Protein AF-X1EDU0-F1 (afdb_monomer_lite)

InterPro domains:
  IPR006099 Methylmalonyl-CoA mutase, alpha/beta chain, catalytic [PF01642] (1-75)
  IPR016176 Cobalamin (vitamin B12)-dependent enzyme, catalytic [SSF51703] (1-75)

Foldseek 3Di:
DADAQCCVVVVVVVQVVCVVVVHALQRDAEEYANDCVCCVVPNVPHDDDPPVSVVVLVVQVVVCVVGRVRYHSHD

Structure (mmCIF, N/CA/C/O backbone):
data_AF-X1EDU0-F1
#
_entry.id   AF-X1EDU0-F1
#
loop_
_atom_site.group_PDB
_atom_site.id
_atom_site.type_symbol
_atom_site.label_atom_id
_atom_site.label_alt_id
_atom_site.label_comp_id
_atom_site.label_asym_id
_atom_site.label_entity_id
_atom_site.label_seq_id
_atom_site.pdbx_PDB_ins_code
_atom_site.Cartn_x
_atom_site.Cartn_y
_atom_site.Cartn_z
_atom_site.occupancy
_atom_site.B_iso_or_equiv
_atom_site.auth_seq_id
_atom_site.auth_comp_id
_atom_site.auth_asym_id
_atom_site.auth_atom_id
_atom_site.pdbx_PDB_model_num
ATOM 1 N N . MET A 1 1 ? 5.143 1.408 7.776 1.00 96.12 1 MET A N 1
ATOM 2 C CA . MET A 1 1 ? 5.559 0.101 7.237 1.00 96.12 1 MET A CA 1
ATOM 3 C C . MET A 1 1 ? 6.315 0.320 5.936 1.00 96.12 1 MET A C 1
ATOM 5 O O . MET A 1 1 ? 5.752 0.848 4.984 1.00 96.12 1 MET A O 1
ATOM 9 N N . THR A 1 2 ? 7.591 -0.060 5.905 1.00 97.12 2 THR A N 1
ATOM 10 C CA . THR A 1 2 ? 8.458 0.030 4.718 1.00 97.12 2 THR A CA 1
ATOM 11 C C . THR A 1 2 ? 8.159 -1.138 3.779 1.00 97.12 2 THR A C 1
ATOM 13 O O . THR A 1 2 ? 8.811 -2.176 3.852 1.00 97.12 2 THR A O 1
ATOM 16 N N . ILE A 1 3 ? 7.123 -0.997 2.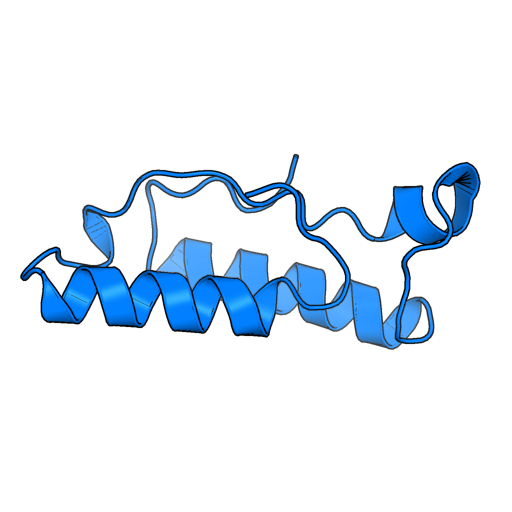949 1.00 97.56 3 ILE A N 1
ATOM 17 C CA . ILE A 1 3 ? 6.622 -2.053 2.059 1.00 97.56 3 ILE A CA 1
ATOM 18 C C . ILE A 1 3 ? 6.065 -1.450 0.761 1.00 97.56 3 ILE A C 1
ATOM 20 O O . ILE A 1 3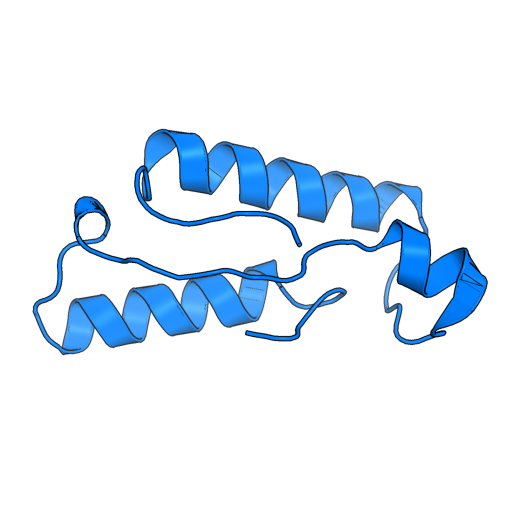 ? 5.455 -0.384 0.812 1.00 97.56 3 ILE A O 1
ATOM 24 N N . ASN A 1 4 ? 6.287 -2.112 -0.387 1.00 98.06 4 ASN A N 1
ATOM 25 C CA . ASN A 1 4 ? 5.824 -1.638 -1.704 1.00 98.06 4 ASN A CA 1
ATOM 26 C C . ASN A 1 4 ? 5.023 -2.705 -2.457 1.00 98.06 4 ASN A C 1
ATOM 28 O O . ASN A 1 4 ? 3.799 -2.682 -2.415 1.00 98.06 4 ASN A O 1
ATOM 32 N N . ALA A 1 5 ? 5.677 -3.670 -3.110 1.00 97.50 5 ALA A N 1
ATOM 33 C CA . ALA A 1 5 ? 4.994 -4.596 -4.013 1.00 97.50 5 ALA A CA 1
ATOM 34 C C . ALA A 1 5 ? 3.831 -5.392 -3.369 1.00 97.50 5 ALA A C 1
ATOM 36 O O . ALA A 1 5 ? 2.793 -5.518 -4.015 1.00 97.50 5 ALA A O 1
ATOM 37 N N . PRO A 1 6 ? 3.921 -5.859 -2.105 1.00 98.06 6 PRO A N 1
ATOM 38 C CA . PRO A 1 6 ? 2.800 -6.515 -1.427 1.00 98.06 6 PRO A CA 1
ATOM 39 C C . PRO A 1 6 ? 2.025 -5.585 -0.467 1.00 98.06 6 PRO A C 1
ATOM 41 O O . PRO A 1 6 ? 1.377 -6.074 0.458 1.00 98.06 6 PRO A O 1
ATOM 44 N N . THR A 1 7 ? 2.084 -4.255 -0.639 1.00 98.50 7 THR A N 1
ATOM 45 C CA . THR A 1 7 ? 1.460 -3.281 0.289 1.00 98.50 7 THR A CA 1
ATOM 46 C C . THR A 1 7 ? 0.001 -3.590 0.584 1.00 98.50 7 THR A C 1
ATOM 48 O O . THR A 1 7 ? -0.386 -3.570 1.748 1.00 98.50 7 THR A O 1
ATOM 51 N N . SER A 1 8 ? -0.798 -3.901 -0.440 1.00 98.00 8 SER A N 1
ATOM 52 C CA . SER A 1 8 ? -2.228 -4.183 -0.281 1.00 98.00 8 SER A CA 1
ATOM 53 C C . SER A 1 8 ? -2.489 -5.332 0.697 1.00 98.00 8 SER A C 1
ATOM 55 O O . SER A 1 8 ? -3.348 -5.223 1.568 1.00 98.00 8 SER A O 1
ATOM 57 N N . VAL A 1 9 ? -1.697 -6.402 0.608 1.00 98.38 9 VAL A N 1
ATOM 58 C CA . VAL A 1 9 ? -1.816 -7.581 1.472 1.00 98.38 9 VAL A CA 1
ATOM 59 C C . VAL A 1 9 ? -1.419 -7.244 2.907 1.00 98.38 9 VAL A C 1
ATOM 61 O O . VAL A 1 9 ? -2.162 -7.550 3.839 1.00 98.38 9 VAL A O 1
ATOM 64 N N . LEU A 1 10 ? -0.273 -6.586 3.104 1.00 98.44 10 LEU A N 1
ATOM 65 C CA . LEU A 1 10 ? 0.206 -6.264 4.452 1.00 98.44 10 LEU A CA 1
ATOM 66 C C . LEU A 1 10 ? -0.655 -5.196 5.131 1.00 98.44 10 LEU A C 1
ATOM 68 O O . LEU A 1 10 ? -0.851 -5.257 6.342 1.00 98.44 10 LEU A O 1
ATOM 72 N N . LEU A 1 11 ? -1.201 -4.247 4.371 1.00 98.50 11 LEU A N 1
ATOM 73 C CA . LEU A 1 11 ? -2.149 -3.278 4.901 1.00 98.50 11 LEU A CA 1
ATOM 74 C C . LEU A 1 11 ? -3.454 -3.961 5.329 1.00 98.50 11 LEU A C 1
ATOM 76 O O . LEU A 1 11 ? -3.940 -3.675 6.418 1.00 98.50 11 LEU A O 1
ATOM 80 N N . ALA A 1 12 ? -3.976 -4.908 4.544 1.00 98.38 12 ALA A N 1
ATOM 81 C CA . ALA A 1 12 ? -5.147 -5.693 4.940 1.00 98.38 12 ALA A CA 1
ATOM 82 C C . ALA A 1 12 ? -4.893 -6.479 6.238 1.00 98.38 12 ALA A C 1
ATOM 84 O O . ALA A 1 12 ? -5.709 -6.443 7.157 1.00 98.38 12 ALA A O 1
ATOM 85 N N . MET A 1 13 ? -3.728 -7.125 6.359 1.00 98.56 13 MET A N 1
ATOM 86 C CA . MET A 1 13 ? -3.327 -7.804 7.597 1.00 98.56 13 MET A CA 1
ATOM 87 C C . MET A 1 13 ? -3.236 -6.834 8.781 1.00 98.56 13 MET A C 1
ATOM 89 O O . MET A 1 13 ? -3.701 -7.157 9.871 1.00 98.56 13 MET A O 1
ATOM 93 N N . TYR A 1 14 ? -2.671 -5.643 8.570 1.00 98.31 14 TYR A N 1
ATOM 94 C CA . TYR A 1 14 ? -2.567 -4.609 9.598 1.00 98.31 14 TYR A CA 1
ATOM 95 C C . TYR A 1 14 ? -3.945 -4.141 10.089 1.00 98.31 14 TYR A C 1
ATOM 97 O O . TYR A 1 14 ? -4.158 -4.048 11.297 1.00 98.31 14 TYR A O 1
ATOM 105 N N . ILE A 1 15 ? -4.893 -3.919 9.174 1.00 98.25 15 ILE A N 1
ATOM 106 C CA . ILE A 1 15 ? -6.277 -3.550 9.513 1.00 98.25 15 ILE A CA 1
ATOM 107 C C . ILE A 1 15 ? -6.920 -4.635 10.384 1.00 98.25 15 ILE A C 1
ATOM 109 O O . ILE A 1 15 ? -7.421 -4.327 11.463 1.00 98.25 15 ILE A O 1
ATOM 113 N N . VAL A 1 16 ? -6.828 -5.906 9.977 1.00 98.25 16 VAL A N 1
ATOM 114 C CA . VAL A 1 16 ? -7.409 -7.040 10.723 1.00 98.25 16 VAL A CA 1
ATOM 115 C C . VAL A 1 16 ? -6.787 -7.191 12.117 1.00 98.25 16 VAL A C 1
ATOM 117 O O . VAL A 1 16 ? -7.465 -7.584 13.067 1.00 98.25 16 VAL A O 1
ATOM 120 N N . VAL A 1 17 ? -5.497 -6.881 12.281 1.00 98.31 17 VAL A N 1
ATOM 121 C CA . VAL A 1 17 ? -4.868 -6.841 13.612 1.00 98.31 17 VAL A CA 1
ATOM 122 C C . VAL A 1 17 ? -5.473 -5.726 14.470 1.00 98.31 17 VAL A C 1
ATOM 124 O O . VAL A 1 17 ? -5.770 -5.975 15.638 1.00 98.31 17 VAL A O 1
ATOM 127 N N . GLY A 1 18 ? -5.702 -4.538 13.903 1.00 97.94 18 GLY A N 1
ATOM 128 C CA . GLY A 1 18 ? -6.383 -3.434 14.586 1.00 97.94 18 GLY A CA 1
ATOM 129 C C . GLY A 1 18 ? -7.794 -3.810 15.041 1.00 97.94 18 GLY A C 1
ATOM 130 O O . GLY A 1 18 ? -8.126 -3.641 16.213 1.00 97.94 18 GLY A O 1
ATOM 131 N N . GLU A 1 19 ? -8.580 -4.425 14.156 1.00 97.75 19 GLU A N 1
ATOM 132 C CA . GLU A 1 19 ? -9.928 -4.915 14.471 1.00 97.75 19 GLU A CA 1
ATOM 133 C C . GLU A 1 19 ? -9.915 -5.927 15.625 1.00 97.75 19 GLU A C 1
ATOM 135 O O . GLU A 1 19 ? -10.694 -5.802 16.571 1.00 97.75 19 GLU A O 1
ATOM 140 N N . LYS A 1 20 ? -8.982 -6.892 15.610 1.00 98.44 20 LYS A N 1
ATOM 141 C CA . LYS A 1 20 ? -8.803 -7.866 16.705 1.00 98.44 20 LYS A CA 1
ATOM 142 C C . LYS A 1 20 ? -8.440 -7.215 18.042 1.00 98.44 20 LYS A C 1
ATOM 144 O O . LYS A 1 20 ? -8.725 -7.791 19.087 1.00 98.44 20 LYS A O 1
ATOM 149 N N . GLN A 1 21 ? -7.811 -6.043 18.014 1.00 98.31 21 GLN A N 1
ATOM 150 C CA . GLN A 1 21 ? -7.472 -5.252 19.201 1.00 98.31 21 GLN A CA 1
ATOM 151 C C . GLN A 1 21 ? -8.588 -4.275 19.609 1.00 98.31 21 GLN A C 1
ATOM 153 O O . GLN A 1 21 ? -8.413 -3.513 20.557 1.00 98.31 21 GLN A O 1
ATOM 158 N N . GLY A 1 22 ? -9.733 -4.285 18.919 1.00 98.06 22 GLY A N 1
ATOM 159 C CA . GLY A 1 22 ? -10.850 -3.378 19.186 1.00 98.06 22 GLY A CA 1
ATOM 160 C C . GLY A 1 22 ? -10.637 -1.954 18.665 1.00 98.06 22 GLY A C 1
ATOM 161 O O . GLY A 1 22 ? -11.366 -1.047 19.063 1.00 98.06 22 GLY A O 1
ATOM 162 N N . VAL A 1 23 ? -9.653 -1.741 17.786 1.00 98.06 23 VAL A N 1
ATOM 163 C CA . VAL A 1 23 ? -9.395 -0.449 17.140 1.00 98.06 23 VAL A CA 1
ATOM 164 C C . VAL A 1 23 ? -10.224 -0.360 15.867 1.00 98.06 23 VAL A C 1
ATOM 166 O O . VAL A 1 23 ? -10.136 -1.228 14.998 1.00 98.06 23 VAL A O 1
ATOM 169 N N . LYS A 1 24 ? -11.024 0.700 15.737 1.00 96.56 24 LYS A N 1
ATOM 170 C CA . LYS A 1 24 ? -11.826 0.909 14.528 1.00 96.56 24 LYS A CA 1
ATOM 171 C C . LYS A 1 24 ? -10.955 1.404 13.363 1.00 96.56 24 LYS A C 1
ATOM 173 O O . LYS A 1 24 ? -10.001 2.148 13.616 1.00 96.56 24 LYS A O 1
ATOM 178 N N . PRO A 1 25 ? -11.281 1.070 12.101 1.00 95.50 25 PRO A N 1
ATOM 179 C CA . PRO A 1 25 ? -10.515 1.501 10.928 1.00 95.50 25 PRO A CA 1
ATOM 180 C C . PRO A 1 25 ? -10.229 3.011 10.886 1.00 95.50 25 PRO A C 1
ATOM 182 O O . PRO A 1 25 ? -9.093 3.425 10.659 1.00 95.50 25 PRO A O 1
ATOM 185 N N . GLU A 1 26 ? -11.209 3.851 11.219 1.00 96.44 26 GLU A N 1
ATOM 186 C CA . GLU A 1 26 ? -11.082 5.312 11.230 1.00 96.44 26 GLU A CA 1
ATOM 187 C C . GLU A 1 26 ? -10.109 5.861 12.289 1.00 96.44 26 GLU A C 1
ATOM 189 O O . GLU A 1 26 ? -9.688 7.020 12.226 1.00 96.44 26 GLU A O 1
ATOM 194 N N . GLN A 1 27 ? -9.735 5.033 13.266 1.00 97.38 27 GLN A N 1
ATOM 195 C CA . GLN A 1 27 ? -8.772 5.364 14.313 1.00 97.38 27 GLN A CA 1
ATOM 196 C C . GLN A 1 27 ? -7.347 4.932 13.959 1.00 97.38 27 GLN A C 1
ATOM 198 O O . GLN A 1 27 ? -6.416 5.366 14.639 1.00 97.38 27 GLN A O 1
ATOM 203 N N . LEU A 1 28 ? -7.158 4.105 12.924 1.00 97.88 28 LEU A N 1
ATOM 204 C CA . LEU A 1 28 ? -5.839 3.628 12.519 1.00 97.88 28 LEU A CA 1
ATOM 205 C C . LEU A 1 28 ? -5.010 4.774 11.936 1.00 97.88 28 LEU A C 1
ATOM 207 O O . LEU A 1 28 ? -5.419 5.465 11.005 1.00 97.88 28 LEU A O 1
ATOM 211 N N . ILE A 1 29 ? -3.809 4.942 12.483 1.00 97.56 29 ILE A N 1
ATOM 212 C CA . ILE A 1 29 ? -2.829 5.938 12.053 1.00 97.56 29 ILE A CA 1
ATOM 213 C C . ILE A 1 29 ? -1.571 5.185 11.656 1.00 97.56 29 ILE A C 1
ATOM 215 O O . ILE A 1 29 ? -1.104 4.300 12.371 1.00 97.56 29 ILE A O 1
ATOM 219 N N . GLY A 1 30 ? -0.995 5.552 10.524 1.00 97.12 30 GLY A N 1
ATOM 220 C CA . GLY A 1 30 ? 0.234 4.940 10.061 1.00 97.12 30 GLY A CA 1
ATOM 221 C C . GLY A 1 30 ? 0.594 5.407 8.669 1.00 97.12 30 GLY A C 1
ATOM 222 O O . GLY A 1 30 ? -0.046 6.290 8.106 1.00 97.12 30 GLY A O 1
ATOM 223 N N . THR A 1 31 ? 1.642 4.796 8.133 1.00 98.44 31 THR A N 1
ATOM 224 C CA . THR A 1 31 ? 2.144 5.079 6.791 1.00 98.44 31 THR A CA 1
ATOM 225 C C . THR A 1 31 ? 2.573 3.775 6.144 1.00 98.44 31 THR A C 1
ATOM 227 O O . THR A 1 31 ? 3.242 2.964 6.791 1.00 98.44 31 THR A O 1
ATOM 230 N N . VAL A 1 32 ? 2.242 3.567 4.876 1.00 98.44 32 VAL A N 1
ATOM 231 C CA . VAL A 1 32 ? 2.897 2.576 4.005 1.00 98.44 32 VAL A CA 1
ATOM 232 C C . VAL A 1 32 ? 3.795 3.307 3.010 1.00 98.44 32 VAL A C 1
ATOM 234 O O . VAL A 1 32 ? 3.506 4.451 2.679 1.00 98.44 32 VAL A O 1
ATOM 237 N N . GLN A 1 33 ? 4.876 2.674 2.540 1.00 98.25 33 GLN A N 1
ATOM 238 C CA . GLN A 1 33 ? 5.658 3.269 1.447 1.00 98.25 33 GLN A CA 1
ATOM 239 C C . GLN A 1 33 ? 4.838 3.295 0.160 1.00 98.25 33 GLN A C 1
ATOM 241 O O . GLN A 1 33 ? 4.579 4.370 -0.354 1.00 98.25 33 GLN A O 1
ATOM 246 N N . ASN A 1 34 ? 4.377 2.139 -0.333 1.00 98.31 34 ASN A N 1
ATOM 247 C CA . ASN A 1 34 ? 3.490 2.038 -1.504 1.00 98.31 34 ASN A CA 1
ATOM 248 C C . ASN A 1 34 ? 3.968 2.791 -2.769 1.00 98.31 34 ASN A C 1
ATOM 250 O O . ASN A 1 34 ? 3.193 3.007 -3.696 1.00 98.31 34 ASN A O 1
ATOM 254 N N . ASP A 1 35 ? 5.236 3.188 -2.833 1.00 97.94 35 ASP A N 1
ATOM 255 C CA . ASP A 1 35 ? 5.833 3.823 -3.999 1.00 97.94 35 ASP A CA 1
ATOM 256 C C . ASP A 1 35 ? 6.538 2.740 -4.815 1.00 97.94 35 ASP A C 1
ATOM 258 O O . ASP A 1 35 ? 7.637 2.278 -4.494 1.00 97.94 35 ASP A O 1
ATOM 262 N N . ILE A 1 36 ? 5.848 2.291 -5.865 1.00 97.88 36 ILE A N 1
ATOM 263 C CA . ILE A 1 36 ? 6.381 1.295 -6.790 1.00 97.88 36 ILE A CA 1
ATOM 264 C C . ILE A 1 36 ? 7.337 1.907 -7.823 1.00 97.88 36 ILE A C 1
ATOM 266 O O . ILE A 1 36 ? 8.176 1.196 -8.371 1.00 97.88 36 ILE A O 1
ATOM 270 N N . LEU A 1 37 ? 7.260 3.211 -8.102 1.00 97.44 37 LEU A N 1
ATOM 271 C CA . LEU A 1 37 ? 8.093 3.820 -9.140 1.00 97.44 37 LEU A CA 1
ATOM 272 C C . LEU A 1 37 ? 9.570 3.774 -8.741 1.00 97.44 37 LEU A C 1
ATOM 274 O O . LEU A 1 37 ? 10.404 3.363 -9.553 1.00 97.44 37 LEU A O 1
ATOM 278 N N . LYS A 1 38 ? 9.896 4.059 -7.472 1.00 96.94 38 LYS A N 1
ATOM 279 C CA . LYS A 1 38 ? 11.275 3.901 -6.973 1.00 96.94 38 LYS A CA 1
ATOM 280 C C . LYS A 1 38 ? 11.779 2.456 -7.008 1.00 96.94 38 LYS A C 1
ATOM 282 O O . LYS A 1 38 ? 12.988 2.230 -7.075 1.00 96.94 38 LYS A O 1
ATOM 287 N N . GLU A 1 39 ? 10.884 1.467 -6.975 1.00 97.25 39 GLU A N 1
ATOM 288 C CA . GLU A 1 39 ? 11.280 0.061 -7.084 1.00 97.25 39 GLU A CA 1
ATOM 289 C C . GLU A 1 39 ? 11.793 -0.263 -8.481 1.00 97.25 39 GLU A C 1
ATOM 291 O O . GLU A 1 39 ? 12.788 -0.972 -8.602 1.00 97.25 39 GLU A O 1
ATOM 296 N N . TYR A 1 40 ? 11.184 0.292 -9.528 1.00 96.56 40 TYR A N 1
ATOM 297 C CA . TYR A 1 40 ? 11.668 0.093 -10.895 1.00 96.56 40 TYR A CA 1
ATOM 298 C C . TYR A 1 40 ? 12.935 0.894 -11.200 1.00 96.56 40 TYR A C 1
ATOM 300 O O . TYR A 1 40 ? 13.778 0.417 -11.953 1.00 96.56 40 TYR A O 1
ATOM 308 N N . VAL A 1 41 ? 13.072 2.096 -10.634 1.00 97.00 41 VAL A N 1
ATOM 309 C CA . VAL A 1 41 ? 14.173 3.012 -10.981 1.00 97.00 41 VAL A CA 1
ATOM 310 C C . VAL A 1 41 ? 15.431 2.785 -10.138 1.00 97.00 41 VAL A C 1
ATOM 312 O O . VAL A 1 41 ? 16.529 3.024 -10.633 1.00 97.00 41 VAL A O 1
ATOM 315 N N . ALA A 1 42 ? 15.307 2.334 -8.883 1.00 94.94 42 ALA A N 1
ATOM 316 C CA . ALA A 1 42 ? 16.446 2.317 -7.958 1.00 94.94 42 ALA A CA 1
ATOM 317 C C . ALA A 1 42 ? 16.575 1.061 -7.084 1.00 94.94 42 ALA A C 1
ATOM 319 O O . ALA A 1 42 ? 17.693 0.628 -6.814 1.00 94.94 42 ALA A O 1
ATOM 320 N N . ARG A 1 43 ? 15.468 0.496 -6.586 1.00 92.19 43 ARG A N 1
ATOM 321 C CA . ARG A 1 43 ? 15.529 -0.475 -5.474 1.00 92.19 43 ARG A CA 1
ATOM 322 C C . ARG A 1 43 ? 15.348 -1.942 -5.875 1.00 92.19 43 ARG A C 1
ATOM 324 O O . ARG A 1 43 ? 15.853 -2.816 -5.179 1.00 92.19 43 ARG A O 1
ATOM 331 N N . GLY A 1 44 ? 14.670 -2.223 -6.983 1.00 93.94 44 GLY A N 1
ATOM 332 C CA . GLY A 1 44 ? 14.567 -3.562 -7.564 1.00 93.94 44 GLY A CA 1
ATOM 333 C C . GLY A 1 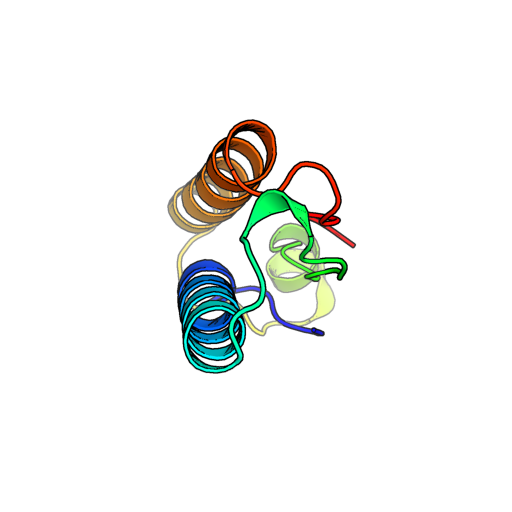44 ? 13.676 -4.557 -6.811 1.00 93.94 44 GLY A C 1
ATOM 334 O O . GLY A 1 44 ? 13.735 -5.741 -7.124 1.00 93.94 44 GLY A O 1
ATOM 335 N N . THR A 1 45 ? 12.843 -4.133 -5.846 1.00 96.62 45 THR A N 1
ATOM 336 C CA . THR A 1 45 ? 11.982 -5.053 -5.061 1.00 96.62 45 THR A CA 1
ATOM 337 C C . THR A 1 45 ? 10.535 -5.137 -5.567 1.00 96.62 45 THR A C 1
ATOM 339 O O . THR A 1 45 ? 9.590 -5.336 -4.799 1.00 96.62 45 THR A O 1
ATOM 342 N N . TYR A 1 46 ? 10.333 -4.974 -6.876 1.00 96.75 46 TYR A N 1
ATOM 343 C CA . TYR A 1 46 ? 9.027 -5.147 -7.516 1.00 96.75 46 TYR A CA 1
ATOM 344 C C . TYR A 1 46 ? 8.683 -6.633 -7.719 1.00 96.75 46 TYR A C 1
ATOM 346 O O . TYR A 1 46 ? 9.560 -7.468 -7.911 1.00 96.75 46 TYR A O 1
ATOM 354 N N . ILE A 1 47 ? 7.386 -6.959 -7.701 1.00 98.12 47 ILE A N 1
ATOM 355 C CA . ILE A 1 47 ? 6.873 -8.320 -7.964 1.00 98.12 47 ILE A CA 1
ATOM 356 C C . ILE A 1 47 ? 6.135 -8.374 -9.309 1.00 98.12 47 ILE A C 1
ATOM 358 O O . ILE A 1 47 ? 6.285 -9.329 -10.065 1.00 98.12 47 ILE A O 1
ATOM 362 N N . PHE A 1 48 ? 5.348 -7.343 -9.627 1.00 97.50 48 PHE A N 1
ATOM 363 C CA . PHE A 1 48 ? 4.530 -7.284 -10.841 1.00 97.50 48 PHE A CA 1
ATOM 364 C C . PHE A 1 48 ? 5.110 -6.294 -11.868 1.00 97.50 48 PHE A C 1
ATOM 366 O O . PHE A 1 48 ? 5.951 -5.465 -11.511 1.00 97.50 48 PHE A O 1
ATOM 373 N N . PRO A 1 49 ? 4.662 -6.326 -13.138 1.00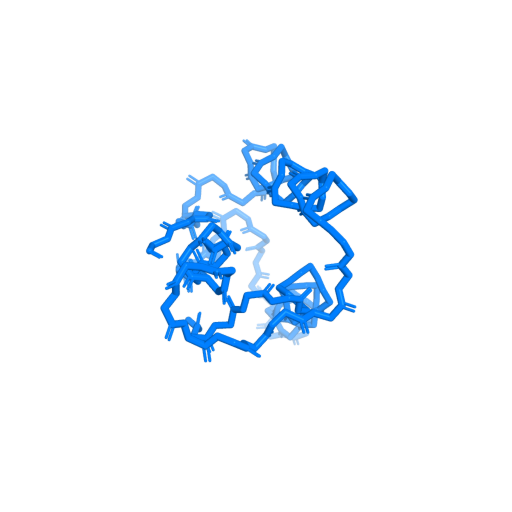 98.12 49 PRO A N 1
ATOM 374 C CA . PRO A 1 49 ? 4.983 -5.285 -14.117 1.00 98.12 49 PRO A CA 1
ATOM 375 C C . PRO A 1 49 ? 4.438 -3.891 -13.725 1.00 98.12 49 PRO A C 1
ATOM 377 O O . PRO A 1 49 ? 3.506 -3.806 -12.922 1.00 98.12 49 PRO A O 1
ATOM 380 N N . PRO A 1 50 ? 4.940 -2.786 -14.316 1.00 97.75 50 PRO A N 1
ATOM 381 C CA . PRO A 1 50 ? 4.598 -1.422 -13.884 1.00 97.75 50 PRO A CA 1
ATOM 382 C C . PRO A 1 50 ? 3.101 -1.097 -13.862 1.00 97.75 50 PRO A C 1
ATOM 384 O O . PRO A 1 50 ? 2.592 -0.565 -12.878 1.00 97.75 50 PRO A O 1
ATOM 387 N N . LYS A 1 51 ? 2.370 -1.450 -14.926 1.00 98.25 51 LYS A N 1
ATOM 388 C CA . LYS A 1 51 ? 0.937 -1.143 -15.052 1.00 98.25 51 LYS A CA 1
ATOM 389 C C . LYS A 1 51 ? 0.078 -1.795 -13.950 1.00 98.25 51 LYS A C 1
ATOM 391 O O . LYS A 1 51 ? -0.658 -1.062 -13.290 1.00 98.25 51 LYS A O 1
ATOM 396 N N . PRO A 1 52 ? 0.136 -3.122 -13.710 1.00 98.25 52 PRO A N 1
ATOM 397 C CA . PRO A 1 52 ? -0.620 -3.730 -12.616 1.00 98.25 52 PRO A CA 1
ATOM 398 C C . PRO A 1 52 ? -0.150 -3.267 -11.233 1.00 98.25 52 PRO A C 1
ATOM 400 O O . PRO A 1 52 ? -0.989 -3.134 -10.347 1.00 98.25 52 PRO A O 1
ATOM 403 N N . SER A 1 53 ? 1.135 -2.956 -11.037 1.00 98.38 53 SER A N 1
ATOM 404 C CA . SER A 1 53 ? 1.582 -2.397 -9.758 1.00 98.38 53 SER A CA 1
ATOM 405 C C . SER A 1 53 ? 1.003 -1.011 -9.485 1.00 98.38 53 SER A C 1
ATOM 407 O O . SER A 1 53 ? 0.516 -0.770 -8.387 1.00 98.38 53 SER A O 1
ATO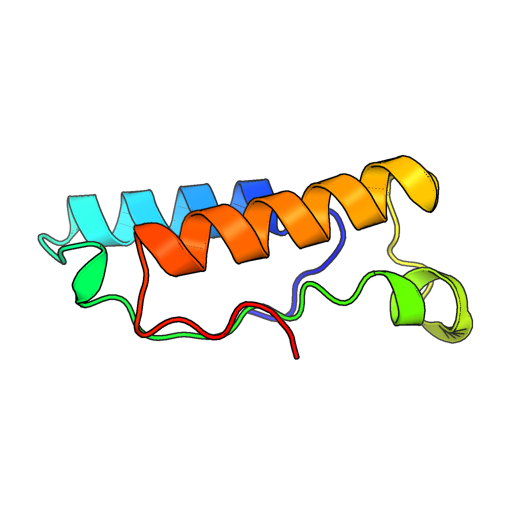M 409 N N . LEU A 1 54 ? 0.995 -0.112 -10.475 1.00 98.31 54 LEU A N 1
ATOM 410 C CA . LEU A 1 54 ? 0.377 1.211 -10.333 1.00 98.31 54 LEU A CA 1
ATOM 411 C C . LEU A 1 54 ? -1.126 1.115 -10.055 1.00 98.31 54 LEU A C 1
ATOM 413 O O . LEU A 1 54 ? -1.645 1.893 -9.260 1.00 98.31 54 LEU A O 1
ATOM 417 N N . ARG A 1 55 ? -1.812 0.128 -10.649 1.00 98.56 55 ARG A N 1
ATOM 418 C CA . ARG A 1 55 ? -3.208 -0.181 -10.307 1.00 98.56 55 ARG A CA 1
ATOM 419 C C . ARG A 1 55 ? -3.349 -0.511 -8.819 1.00 98.56 55 ARG A C 1
ATOM 421 O O . ARG A 1 55 ? -4.192 0.070 -8.157 1.00 98.56 55 ARG A O 1
ATOM 428 N N . LEU A 1 56 ? -2.500 -1.393 -8.283 1.00 98.50 56 LEU A N 1
ATOM 429 C CA . LEU A 1 56 ? -2.532 -1.756 -6.859 1.00 98.50 56 LEU A CA 1
ATOM 430 C C . LEU A 1 56 ? -2.222 -0.567 -5.938 1.00 98.50 56 LEU A C 1
ATOM 432 O O . LEU A 1 56 ? -2.859 -0.432 -4.896 1.00 98.50 56 LEU A O 1
ATOM 436 N N . VAL A 1 57 ? -1.283 0.305 -6.323 1.00 98.56 57 VAL A N 1
ATOM 437 C CA . VAL A 1 57 ? -1.000 1.550 -5.590 1.00 98.56 57 VAL A CA 1
ATOM 438 C C . VAL A 1 57 ? -2.254 2.428 -5.531 1.00 98.56 57 VAL A C 1
ATOM 440 O O . VAL A 1 57 ? -2.628 2.876 -4.447 1.00 98.56 57 VAL A O 1
ATOM 443 N N . ALA A 1 58 ? -2.925 2.631 -6.670 1.00 98.62 58 ALA A N 1
ATOM 444 C CA . ALA A 1 58 ? -4.152 3.420 -6.755 1.00 98.62 58 ALA A CA 1
ATOM 445 C C . ALA A 1 58 ? -5.306 2.803 -5.946 1.00 98.62 58 ALA A C 1
ATOM 447 O O . ALA A 1 58 ? -5.962 3.526 -5.199 1.00 98.62 58 ALA A O 1
ATOM 448 N N . ASP A 1 59 ? -5.498 1.481 -6.017 1.00 98.69 59 ASP A N 1
ATOM 449 C CA . ASP A 1 59 ? -6.522 0.762 -5.244 1.00 98.69 59 ASP A CA 1
ATOM 450 C C . ASP A 1 59 ? -6.320 0.965 -3.726 1.00 98.69 59 ASP A C 1
ATOM 452 O O . ASP A 1 59 ? -7.283 1.177 -2.987 1.00 98.69 59 ASP A O 1
ATOM 456 N N . VAL A 1 60 ? -5.068 0.945 -3.244 1.00 98.56 60 VAL A N 1
ATOM 457 C CA . VAL A 1 60 ? -4.742 1.216 -1.829 1.00 98.56 60 VAL A CA 1
ATOM 458 C C . VAL A 1 60 ? -5.081 2.658 -1.450 1.00 98.56 60 VAL A C 1
ATOM 460 O O . VAL A 1 60 ? -5.666 2.887 -0.390 1.00 98.56 60 VAL A O 1
ATOM 463 N N . ILE A 1 61 ? -4.742 3.629 -2.302 1.00 98.62 61 ILE A N 1
ATOM 464 C CA . ILE A 1 61 ? -5.068 5.044 -2.069 1.00 98.62 61 ILE A CA 1
ATOM 465 C C . ILE A 1 61 ? -6.589 5.231 -1.991 1.00 98.62 61 ILE A C 1
ATOM 467 O O . ILE A 1 61 ? -7.090 5.833 -1.038 1.00 98.62 61 ILE A O 1
ATOM 471 N N . GLU A 1 62 ? -7.329 4.674 -2.952 1.00 98.62 62 GLU A N 1
ATOM 472 C CA . GLU A 1 62 ? -8.788 4.752 -2.995 1.00 98.62 62 GLU A CA 1
ATOM 473 C C . GLU A 1 62 ? -9.422 4.125 -1.749 1.00 98.62 62 GLU A C 1
ATOM 475 O O . GLU A 1 62 ? -10.244 4.765 -1.087 1.00 98.62 62 GLU A O 1
ATOM 480 N N . TYR A 1 63 ? -9.021 2.903 -1.391 1.00 98.44 63 TYR A N 1
ATOM 481 C CA . TYR A 1 63 ? -9.553 2.209 -0.221 1.00 98.44 63 TYR A CA 1
ATOM 482 C C . TYR A 1 63 ? -9.333 3.010 1.068 1.00 98.44 63 TYR A C 1
ATOM 484 O O . TYR A 1 63 ? -10.272 3.206 1.845 1.00 98.44 63 TYR A O 1
ATOM 492 N N . CYS A 1 64 ? -8.116 3.506 1.293 1.00 98.25 64 CYS A N 1
ATOM 493 C CA . CYS A 1 64 ? -7.789 4.264 2.497 1.00 98.25 64 CYS A CA 1
ATOM 494 C C . CYS A 1 64 ? -8.518 5.606 2.556 1.00 98.25 64 CYS A C 1
ATOM 496 O O . CYS A 1 64 ? -8.977 5.983 3.628 1.00 98.25 64 CYS A O 1
ATOM 498 N N . SER A 1 65 ? -8.707 6.292 1.424 1.00 97.56 65 SER A N 1
ATOM 499 C CA . SER A 1 65 ? -9.469 7.551 1.396 1.00 97.56 65 SER A CA 1
ATOM 500 C C . SER A 1 65 ? -10.909 7.395 1.903 1.00 97.56 65 SER A C 1
ATOM 502 O O . SER A 1 65 ? -11.465 8.328 2.478 1.00 97.56 65 SER A O 1
ATOM 504 N N . LYS A 1 6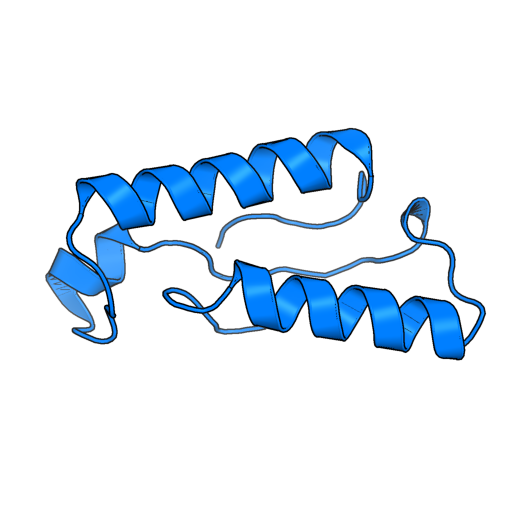6 ? -11.498 6.205 1.722 1.00 97.88 66 LYS A N 1
ATOM 505 C CA . LYS A 1 66 ? -12.876 5.887 2.116 1.00 97.88 66 LYS A CA 1
ATOM 506 C C . LYS A 1 66 ? -12.970 5.296 3.525 1.00 97.88 66 LYS A C 1
ATOM 508 O O . LYS A 1 66 ? -13.950 5.547 4.214 1.00 97.88 66 LYS A O 1
ATOM 513 N N . ASN A 1 67 ? -11.973 4.510 3.942 1.00 97.94 67 ASN A N 1
ATOM 514 C CA . ASN A 1 67 ? -12.065 3.668 5.145 1.00 97.94 67 ASN A CA 1
ATOM 515 C C . ASN A 1 67 ? -11.038 4.007 6.239 1.00 97.94 67 ASN A C 1
ATOM 517 O O . ASN A 1 67 ? -11.271 3.705 7.405 1.00 97.94 67 ASN A O 1
ATOM 521 N N . LEU A 1 68 ? -9.902 4.614 5.880 1.00 98.06 68 LEU A N 1
ATOM 522 C CA . LEU A 1 68 ? -8.764 4.897 6.764 1.00 98.06 68 LEU A CA 1
ATOM 523 C C . LEU A 1 68 ? -8.325 6.375 6.649 1.00 98.06 68 LEU A C 1
ATOM 525 O O . LEU A 1 68 ? -7.191 6.654 6.252 1.00 98.06 68 LEU A O 1
ATOM 529 N N . PRO A 1 69 ? -9.186 7.348 7.008 1.00 97.00 69 PRO A N 1
ATOM 530 C CA . PRO A 1 69 ? -8.959 8.780 6.763 1.00 97.00 69 PRO A CA 1
ATOM 531 C C . PRO A 1 69 ? -7.707 9.368 7.436 1.00 97.00 69 PRO A C 1
ATOM 533 O O . PRO A 1 69 ? -7.304 10.483 7.116 1.00 97.00 69 PRO A O 1
ATOM 536 N N . ARG A 1 70 ? -7.096 8.650 8.385 1.00 97.38 70 ARG A N 1
ATOM 537 C CA . ARG A 1 70 ? -5.909 9.083 9.143 1.00 97.38 70 ARG A CA 1
ATOM 538 C C . ARG A 1 70 ? -4.625 8.352 8.737 1.00 97.38 70 ARG A C 1
ATOM 540 O O . ARG A 1 70 ? -3.609 8.481 9.421 1.00 97.38 70 ARG A O 1
ATOM 547 N N . PHE A 1 71 ? -4.665 7.565 7.663 1.00 98.12 71 PHE A N 1
ATOM 548 C CA . PHE A 1 71 ? -3.556 6.722 7.229 1.00 98.12 71 PHE A CA 1
ATOM 549 C C . PHE A 1 71 ? -2.867 7.303 5.991 1.00 98.12 71 PHE A C 1
ATOM 551 O O . PHE A 1 71 ? -3.510 7.589 4.984 1.00 98.12 71 PHE A O 1
ATOM 558 N N . ASN A 1 72 ? -1.543 7.440 6.037 1.00 98.31 72 ASN A N 1
ATOM 559 C CA . ASN A 1 72 ? -0.752 7.909 4.904 1.00 98.31 72 ASN A CA 1
ATOM 560 C C . ASN A 1 72 ? -0.518 6.752 3.924 1.00 98.31 72 ASN A C 1
ATOM 562 O O . ASN A 1 72 ? 0.085 5.726 4.256 1.00 98.31 72 ASN A O 1
ATOM 566 N N . THR A 1 73 ? -1.009 6.912 2.702 1.00 97.62 73 THR A N 1
ATOM 567 C CA . THR A 1 73 ? -1.094 5.834 1.707 1.00 97.62 73 THR A CA 1
ATOM 568 C C . THR A 1 73 ? 0.139 5.691 0.829 1.00 97.62 73 THR A C 1
ATOM 570 O O . THR A 1 73 ? 0.197 4.750 0.038 1.00 97.62 73 THR A O 1
ATOM 573 N N . ILE A 1 74 ? 1.081 6.629 0.918 1.00 97.62 74 ILE A N 1
ATOM 574 C CA . ILE A 1 74 ? 2.312 6.648 0.133 1.00 97.62 74 ILE A CA 1
ATOM 575 C C . ILE A 1 74 ? 3.407 7.424 0.883 1.00 97.62 74 ILE A C 1
ATOM 577 O O . ILE A 1 74 ? 3.095 8.373 1.609 1.00 97.62 74 ILE A O 1
ATOM 581 N N . SER A 1 75 ? 4.667 7.011 0.729 1.00 95.88 75 SER A N 1
ATOM 582 C CA . SER A 1 75 ? 5.867 7.657 1.279 1.00 95.88 75 SER A CA 1
ATOM 583 C C . SER A 1 75 ? 7.107 7.386 0.445 1.00 95.88 75 SER A C 1
ATOM 585 O O . SER A 1 75 ? 7.244 6.257 -0.080 1.00 95.88 75 SER A O 1
#

Sequence (75 aa):
MTINAPTSVLLAMYIVVGEKQGVKPEQLIGTVQNDILKEYVARGTYIFPPKPSLRLVADVIEYCSKNLPRFNTIS

Organism: NCBI:txid412755

Secondary structure (DSSP, 8-state):
----TTHHHHHHHHHHHHHHTT--GGG--EE-----HHIIIII----S-HHHHHHHHHHHHHHHHHH-TTEE---

pLDDT: mean 97.68, std 1.1, range [92.19, 98.69]

Radius of gyration: 12.53 Å; chains: 1; bounding box: 29×17×34 Å